Protein AF-A0A4S2TCK6-F1 (afdb_monomer_lite)

Radius of gyration: 17.75 Å; chains: 1; bounding box: 41×51×39 Å

Foldseek 3Di:
DDDVVVVVVLVPDQQFWDWDADPPPRAIWTWGQEDDPRTDTDIGHPDDDDPVVVVVCVVVVHFDWDWDQDPVRTIGIYGDDDPPPPPPPPPPDD

Structure (mmCIF, N/CA/C/O backbone):
data_AF-A0A4S2TCK6-F1
#
_entry.id   AF-A0A4S2TCK6-F1
#
loop_
_atom_site.group_PDB
_atom_site.id
_atom_site.type_symbol
_atom_site.label_atom_id
_atom_site.label_alt_id
_atom_site.label_comp_id
_atom_site.label_asym_id
_atom_site.label_entity_id
_atom_site.label_seq_id
_atom_site.pdbx_PDB_ins_code
_atom_site.Cartn_x
_atom_site.Cartn_y
_atom_site.Cartn_z
_atom_site.occupancy
_atom_site.B_iso_or_equiv
_atom_site.auth_seq_id
_atom_site.auth_comp_id
_atom_site.auth_asym_id
_atom_site.auth_atom_id
_atom_site.pdbx_PDB_model_num
ATOM 1 N N . MET A 1 1 ? 20.337 -5.440 -21.585 1.00 52.94 1 MET A N 1
ATOM 2 C CA . MET A 1 1 ? 19.966 -6.865 -21.444 1.00 52.94 1 MET A CA 1
ATOM 3 C C . MET A 1 1 ? 20.182 -7.269 -19.995 1.00 52.94 1 MET A C 1
ATOM 5 O O . MET A 1 1 ? 21.313 -7.214 -19.530 1.00 52.94 1 MET A O 1
ATOM 9 N N . THR A 1 2 ? 19.115 -7.575 -19.256 1.00 64.00 2 THR A N 1
ATOM 10 C CA . THR A 1 2 ? 19.204 -7.970 -17.839 1.00 64.00 2 THR A CA 1
ATOM 11 C C . THR A 1 2 ? 19.588 -9.445 -17.748 1.00 64.00 2 THR A C 1
ATOM 13 O O . THR A 1 2 ? 18.983 -10.275 -18.419 1.00 64.00 2 THR A O 1
ATOM 16 N N . ASN A 1 3 ? 20.596 -9.783 -16.941 1.00 81.50 3 ASN A N 1
ATOM 17 C CA . ASN A 1 3 ? 21.008 -11.171 -16.726 1.00 81.50 3 ASN A CA 1
ATOM 18 C C . ASN A 1 3 ? 19.847 -11.980 -16.095 1.00 81.50 3 ASN A C 1
ATOM 20 O O . ASN A 1 3 ? 19.313 -11.549 -15.066 1.00 81.50 3 ASN A O 1
ATOM 24 N N . PRO A 1 4 ? 19.468 -13.146 -16.653 1.00 76.81 4 PRO A N 1
ATOM 25 C CA . PRO A 1 4 ? 18.335 -13.938 -16.166 1.00 76.81 4 PRO A CA 1
ATOM 26 C C . PRO A 1 4 ? 18.495 -14.405 -14.710 1.00 76.81 4 PRO A C 1
ATOM 28 O O . PRO A 1 4 ? 17.515 -14.449 -13.969 1.00 76.81 4 PRO A O 1
ATOM 31 N N . GLY A 1 5 ? 19.724 -14.661 -14.247 1.00 76.88 5 GLY A N 1
ATOM 32 C CA . GLY A 1 5 ? 19.991 -15.000 -12.845 1.00 76.88 5 GLY A CA 1
ATOM 33 C C . GLY A 1 5 ? 19.757 -13.830 -11.884 1.00 76.88 5 GLY A C 1
ATOM 34 O O . GLY A 1 5 ? 19.320 -14.030 -10.752 1.00 76.88 5 GLY A O 1
ATOM 35 N N . ILE A 1 6 ? 19.986 -12.592 -12.336 1.00 74.06 6 ILE A N 1
ATOM 36 C CA . ILE A 1 6 ? 19.688 -11.385 -11.551 1.00 74.06 6 ILE A CA 1
ATOM 37 C C . ILE A 1 6 ? 18.174 -11.178 -11.472 1.00 74.06 6 ILE A C 1
ATOM 39 O O . ILE A 1 6 ? 17.653 -10.927 -10.388 1.00 74.06 6 ILE A O 1
ATOM 43 N N . ALA A 1 7 ? 17.458 -11.350 -12.584 1.00 69.94 7 ALA A N 1
ATOM 44 C CA . ALA A 1 7 ? 16.001 -11.242 -12.612 1.00 69.94 7 ALA A CA 1
ATOM 45 C C . ALA A 1 7 ? 15.322 -12.263 -11.680 1.00 69.94 7 ALA A C 1
ATOM 47 O O . ALA A 1 7 ? 14.419 -11.896 -10.932 1.00 69.94 7 ALA A O 1
ATOM 48 N N . ALA A 1 8 ? 15.804 -13.511 -11.646 1.00 71.38 8 ALA A N 1
ATOM 49 C CA . ALA A 1 8 ? 15.283 -14.542 -10.746 1.00 71.38 8 ALA A CA 1
ATOM 50 C C . ALA A 1 8 ? 15.500 -14.202 -9.261 1.00 71.38 8 ALA A C 1
ATOM 52 O O . ALA A 1 8 ? 14.595 -14.357 -8.445 1.00 71.38 8 ALA A O 1
ATOM 53 N N . ARG A 1 9 ? 16.682 -13.686 -8.899 1.00 71.25 9 ARG A N 1
ATOM 54 C CA . ARG A 1 9 ? 16.968 -13.270 -7.514 1.00 71.25 9 ARG A CA 1
ATOM 55 C C . ARG A 1 9 ? 16.165 -12.045 -7.093 1.00 71.25 9 ARG A C 1
ATOM 57 O O . ARG A 1 9 ? 15.759 -11.967 -5.940 1.00 71.25 9 ARG A O 1
ATOM 64 N N . ILE A 1 10 ? 15.924 -11.118 -8.019 1.00 69.25 10 ILE A N 1
ATOM 65 C CA . ILE A 1 10 ? 15.000 -9.998 -7.818 1.00 69.25 10 ILE A CA 1
ATOM 66 C C . ILE A 1 10 ? 13.591 -10.554 -7.576 1.00 69.25 10 ILE A C 1
ATOM 68 O O . ILE A 1 10 ? 12.981 -10.208 -6.578 1.00 69.25 10 ILE A O 1
ATOM 72 N N . ALA A 1 11 ? 13.083 -11.458 -8.414 1.00 67.19 11 ALA A N 1
ATOM 73 C CA . ALA A 1 11 ? 11.747 -12.032 -8.233 1.00 67.19 11 ALA A CA 1
ATOM 74 C C . ALA A 1 11 ? 11.583 -12.808 -6.909 1.00 67.19 11 ALA A C 1
ATOM 76 O O . ALA A 1 11 ? 10.505 -12.797 -6.325 1.00 6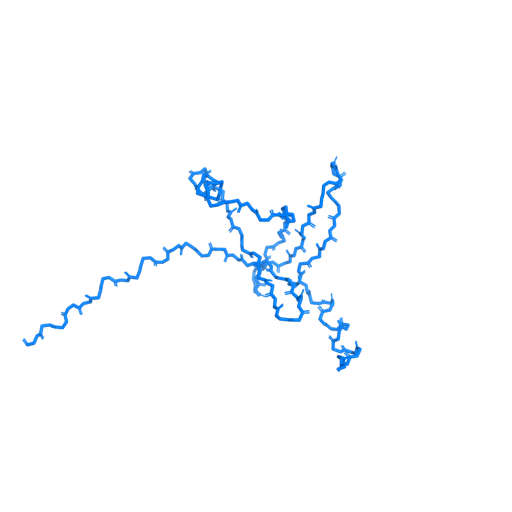7.19 11 ALA A O 1
ATOM 77 N N . ALA A 1 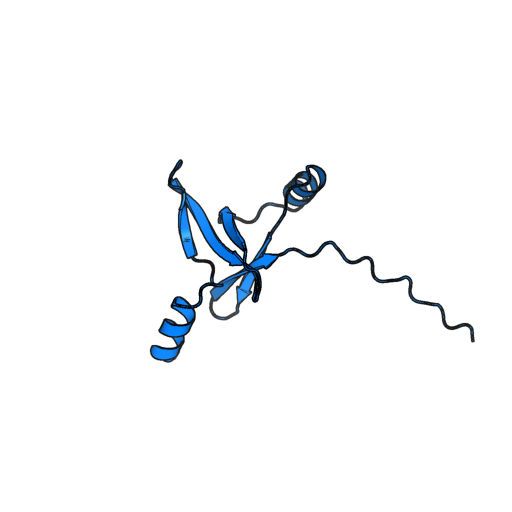12 ? 12.646 -13.450 -6.418 1.00 67.56 12 ALA A N 1
ATOM 78 C CA . ALA A 1 12 ? 12.640 -14.191 -5.156 1.00 67.56 12 ALA A CA 1
ATOM 79 C C . ALA A 1 12 ? 12.761 -13.305 -3.900 1.00 67.56 12 ALA A C 1
ATOM 81 O O . ALA A 1 12 ? 12.663 -13.814 -2.782 1.00 67.56 12 ALA A O 1
ATOM 82 N N . ALA A 1 13 ? 13.016 -12.002 -4.051 1.00 75.56 13 ALA A N 1
ATOM 83 C CA . ALA A 1 13 ? 13.183 -11.110 -2.914 1.00 75.56 13 ALA A CA 1
ATOM 84 C C . ALA A 1 13 ? 11.829 -10.842 -2.236 1.00 75.56 13 ALA A C 1
ATOM 86 O O . ALA A 1 13 ? 10.903 -10.308 -2.844 1.00 75.56 13 ALA A O 1
ATOM 87 N N . ALA A 1 14 ? 11.725 -11.219 -0.959 1.00 73.62 14 ALA A N 1
ATOM 88 C CA . ALA A 1 14 ? 10.481 -11.168 -0.190 1.00 73.62 14 ALA A CA 1
ATOM 89 C C . ALA A 1 14 ? 9.936 -9.741 0.039 1.00 73.62 14 ALA A C 1
ATOM 91 O O . ALA A 1 14 ? 8.763 -9.579 0.377 1.00 73.62 14 ALA A O 1
ATOM 92 N N . ASP A 1 15 ? 10.769 -8.714 -0.144 1.00 80.75 15 ASP A N 1
ATOM 93 C CA . ASP A 1 15 ? 10.412 -7.300 0.004 1.00 80.75 15 ASP A CA 1
ATOM 94 C C . ASP A 1 15 ? 9.803 -6.678 -1.264 1.00 80.75 15 ASP A C 1
ATOM 96 O O . ASP A 1 15 ? 9.379 -5.518 -1.250 1.00 80.75 15 ASP A O 1
ATOM 100 N N . HIS A 1 16 ? 9.759 -7.418 -2.373 1.00 87.38 16 HIS A N 1
ATOM 101 C CA . HIS A 1 16 ? 9.118 -6.944 -3.592 1.00 87.38 16 HIS A CA 1
ATOM 102 C C . HIS A 1 16 ? 7.604 -7.115 -3.525 1.00 87.38 16 HIS A C 1
ATOM 104 O O . HIS A 1 16 ? 7.085 -8.145 -3.098 1.00 87.38 16 HIS A O 1
ATOM 110 N N . ALA A 1 17 ? 6.896 -6.083 -3.977 1.00 90.12 17 ALA A N 1
ATOM 111 C CA . ALA A 1 17 ? 5.451 -6.112 -4.071 1.00 90.12 17 ALA A CA 1
ATOM 112 C C . ALA A 1 17 ? 5.017 -7.023 -5.218 1.00 90.12 17 ALA A C 1
ATOM 114 O O . ALA A 1 17 ? 5.446 -6.851 -6.361 1.00 90.12 17 ALA A O 1
ATOM 115 N N . VAL A 1 18 ? 4.146 -7.970 -4.892 1.00 90.81 18 VAL A N 1
ATOM 116 C CA . VAL A 1 18 ? 3.539 -8.901 -5.841 1.00 90.81 18 VAL A CA 1
ATOM 117 C C . VAL A 1 18 ? 2.080 -8.513 -6.030 1.00 90.81 18 VAL A C 1
ATOM 119 O O . VAL A 1 18 ? 1.358 -8.348 -5.046 1.00 90.81 18 VAL A O 1
ATOM 122 N N . GLU A 1 19 ? 1.658 -8.377 -7.285 1.00 92.12 19 GLU A N 1
ATOM 123 C CA . GLU A 1 19 ? 0.247 -8.214 -7.636 1.00 92.12 19 GLU A CA 1
ATOM 124 C C . GLU A 1 19 ? -0.503 -9.534 -7.443 1.00 92.12 19 GLU A C 1
ATOM 126 O O . GLU A 1 19 ? -0.036 -10.610 -7.834 1.00 92.12 19 GLU A O 1
ATOM 131 N N . ARG A 1 20 ? -1.669 -9.446 -6.811 1.00 92.75 20 ARG A N 1
ATOM 132 C CA . ARG A 1 20 ? -2.599 -10.551 -6.582 1.00 92.75 20 ARG A CA 1
ATOM 133 C C . ARG A 1 20 ? -4.024 -10.030 -6.706 1.00 92.75 20 ARG A C 1
ATOM 135 O O . ARG A 1 20 ? -4.257 -8.832 -6.579 1.00 92.75 20 ARG A O 1
ATOM 142 N N . ASP A 1 21 ? -4.970 -10.946 -6.840 1.00 95.38 21 ASP A N 1
ATOM 143 C CA . ASP A 1 21 ? -6.385 -10.628 -6.695 1.00 95.38 21 ASP A CA 1
ATOM 144 C C . ASP A 1 21 ? -6.814 -10.856 -5.245 1.00 95.38 21 ASP A C 1
ATOM 146 O O . ASP A 1 21 ? -6.447 -11.851 -4.609 1.00 95.38 21 ASP A O 1
ATOM 150 N N . CYS A 1 22 ? -7.597 -9.929 -4.701 1.00 91.06 22 CYS A N 1
ATOM 151 C CA . CYS A 1 22 ? -8.162 -10.055 -3.370 1.00 91.06 22 CYS A CA 1
ATOM 152 C C . CYS A 1 22 ? -9.060 -11.302 -3.311 1.00 91.06 22 CYS A C 1
ATOM 154 O O . CYS A 1 22 ? -10.031 -11.384 -4.067 1.00 91.06 22 CYS A O 1
ATOM 156 N N . PRO A 1 23 ? -8.841 -12.241 -2.371 1.00 90.75 23 PRO A N 1
ATOM 157 C CA . PRO A 1 23 ? -9.602 -13.491 -2.321 1.00 90.75 23 PRO A CA 1
ATOM 158 C C . PRO A 1 23 ? -11.089 -13.291 -1.990 1.00 90.75 23 PRO A C 1
ATOM 160 O O . PRO A 1 23 ? -11.883 -14.213 -2.145 1.00 90.75 23 PRO A O 1
ATOM 163 N N . ARG A 1 24 ? -11.477 -12.100 -1.509 1.00 92.44 24 ARG A N 1
ATOM 164 C CA . ARG A 1 24 ? -12.860 -11.776 -1.138 1.00 92.44 24 ARG A CA 1
ATOM 165 C C . ARG A 1 24 ? -13.662 -11.148 -2.276 1.00 92.44 24 ARG A C 1
ATOM 167 O O . ARG A 1 24 ? -14.845 -11.441 -2.400 1.00 92.44 24 ARG A O 1
ATOM 174 N N . CYS A 1 25 ? -13.059 -10.240 -3.041 1.00 93.62 25 CYS A N 1
ATOM 175 C CA . CYS A 1 25 ? -13.777 -9.422 -4.027 1.00 93.62 25 CYS A CA 1
ATOM 176 C C . CYS A 1 25 ? -13.144 -9.409 -5.423 1.00 93.62 25 CYS A C 1
ATOM 178 O O . CYS A 1 25 ? -13.712 -8.803 -6.323 1.00 93.62 25 CYS A O 1
ATOM 180 N N . GLY A 1 26 ? -11.981 -10.038 -5.611 1.00 93.38 26 GLY A N 1
ATOM 181 C CA . GLY A 1 26 ? -11.258 -10.051 -6.884 1.00 93.38 26 GLY A CA 1
ATOM 182 C C . GLY A 1 26 ? -10.573 -8.732 -7.253 1.00 93.38 26 GLY A C 1
ATOM 183 O O . GLY A 1 26 ? -9.996 -8.641 -8.328 1.00 93.38 26 GLY A O 1
ATOM 184 N N . ALA A 1 27 ? -10.621 -7.706 -6.397 1.00 92.44 27 ALA A N 1
ATOM 185 C CA . ALA A 1 27 ? -9.943 -6.439 -6.663 1.00 92.44 27 ALA A CA 1
ATOM 186 C C . ALA A 1 27 ? -8.409 -6.609 -6.656 1.00 92.44 27 ALA A C 1
ATOM 188 O O . ALA A 1 27 ? -7.902 -7.394 -5.847 1.00 92.44 27 ALA A O 1
ATOM 189 N N . PRO A 1 28 ? -7.666 -5.866 -7.495 1.00 94.00 28 PRO A N 1
ATOM 190 C CA . PRO A 1 28 ? -6.213 -5.954 -7.538 1.00 94.00 28 PRO A CA 1
ATOM 191 C C . PRO A 1 28 ? -5.589 -5.412 -6.247 1.00 94.00 28 PRO A C 1
ATOM 193 O O . PRO A 1 28 ? -5.885 -4.300 -5.803 1.00 94.00 28 PRO A O 1
ATOM 196 N N . ILE A 1 29 ? -4.687 -6.195 -5.663 1.00 93.62 29 ILE A N 1
ATOM 197 C CA . ILE A 1 29 ? -3.955 -5.876 -4.436 1.00 93.62 29 ILE A CA 1
ATOM 198 C C . ILE A 1 29 ? -2.452 -6.082 -4.626 1.00 93.62 29 ILE A C 1
ATOM 200 O O . ILE A 1 29 ? -1.999 -6.847 -5.478 1.00 93.62 29 ILE A O 1
ATOM 204 N N . LEU A 1 30 ? -1.672 -5.424 -3.776 1.00 93.00 30 LEU A N 1
ATOM 205 C CA . LEU A 1 30 ? -0.235 -5.611 -3.639 1.00 93.00 30 LEU A CA 1
ATOM 206 C C . LEU A 1 30 ? 0.079 -6.255 -2.291 1.00 93.00 30 LEU A C 1
ATOM 208 O O . LEU A 1 30 ? -0.355 -5.771 -1.244 1.00 93.00 30 LEU A O 1
ATOM 212 N N . THR A 1 31 ? 0.887 -7.314 -2.317 1.00 92.62 31 THR A N 1
ATOM 213 C CA . THR A 1 31 ? 1.392 -7.980 -1.108 1.00 92.62 31 THR A CA 1
ATOM 214 C C . THR A 1 31 ? 2.912 -7.926 -1.044 1.00 92.62 31 THR A C 1
ATOM 216 O O . THR A 1 31 ? 3.561 -8.205 -2.053 1.00 92.62 31 THR A O 1
ATOM 219 N N . ALA A 1 32 ? 3.487 -7.597 0.115 1.00 91.44 32 ALA A N 1
ATOM 220 C CA . ALA A 1 32 ? 4.939 -7.595 0.327 1.00 91.44 32 ALA A CA 1
ATOM 221 C C . ALA A 1 32 ? 5.306 -7.756 1.809 1.00 91.44 32 ALA A C 1
ATOM 223 O O . ALA A 1 32 ? 4.527 -7.382 2.688 1.00 91.44 32 ALA A O 1
ATOM 224 N N . TRP A 1 33 ? 6.529 -8.210 2.094 1.00 90.00 33 TRP A N 1
ATOM 225 C CA . TRP A 1 33 ? 7.139 -8.037 3.414 1.00 90.00 33 TRP A CA 1
ATOM 226 C C . TRP A 1 33 ? 7.803 -6.659 3.507 1.00 90.00 33 TRP A C 1
ATOM 228 O O . TRP A 1 33 ? 8.833 -6.406 2.887 1.00 90.00 33 TRP A O 1
ATOM 238 N N . ALA A 1 34 ? 7.219 -5.748 4.281 1.00 86.31 34 ALA A N 1
ATOM 239 C CA . ALA A 1 34 ? 7.717 -4.388 4.431 1.00 86.31 34 ALA A CA 1
ATOM 240 C C . ALA A 1 34 ? 8.647 -4.266 5.649 1.00 86.31 34 ALA A C 1
ATOM 242 O O . ALA A 1 34 ? 8.208 -4.375 6.793 1.00 86.31 34 ALA A O 1
ATOM 243 N N . GLY A 1 35 ? 9.934 -4.008 5.398 1.00 80.25 35 GLY A N 1
ATOM 244 C CA . GLY A 1 35 ? 10.982 -3.870 6.419 1.00 80.25 35 GLY A CA 1
ATOM 245 C C . GLY A 1 35 ? 12.138 -4.855 6.216 1.00 80.25 35 GLY A C 1
ATOM 246 O O . GLY A 1 35 ? 12.053 -5.755 5.389 1.00 80.25 35 GLY A O 1
ATOM 247 N N . ARG A 1 36 ? 13.249 -4.672 6.947 1.00 72.56 36 ARG A N 1
ATOM 248 C CA . ARG A 1 36 ? 14.446 -5.539 6.835 1.00 72.56 36 ARG A CA 1
ATOM 249 C C . ARG A 1 36 ? 14.595 -6.564 7.961 1.00 72.56 36 ARG A C 1
ATOM 251 O O . ARG A 1 36 ? 14.924 -7.707 7.680 1.00 72.56 36 ARG A O 1
ATOM 258 N N . THR A 1 37 ? 14.370 -6.161 9.213 1.00 70.44 37 THR A N 1
ATOM 259 C CA . THR A 1 37 ? 14.684 -6.992 10.400 1.00 70.44 37 THR A CA 1
ATOM 260 C C . THR A 1 37 ? 13.437 -7.394 11.200 1.00 70.44 37 THR A C 1
ATOM 262 O O . THR A 1 37 ? 13.454 -8.396 11.901 1.00 70.44 37 THR A O 1
ATOM 265 N N . ALA A 1 38 ? 12.333 -6.656 11.051 1.00 65.81 38 ALA A N 1
ATOM 266 C CA . ALA A 1 38 ? 11.023 -6.947 11.639 1.00 65.81 38 ALA A CA 1
ATOM 267 C C . ALA A 1 38 ? 9.941 -6.631 10.597 1.00 65.81 38 ALA A C 1
ATOM 269 O O . ALA A 1 38 ? 9.218 -5.642 10.700 1.00 65.81 38 ALA A O 1
ATOM 270 N N . ALA A 1 39 ? 9.944 -7.398 9.506 1.00 79.25 39 ALA A N 1
ATOM 271 C CA . ALA A 1 39 ? 9.099 -7.099 8.363 1.00 79.25 39 ALA A CA 1
ATOM 272 C C . ALA A 1 39 ? 7.624 -7.405 8.664 1.00 79.25 39 ALA A C 1
ATOM 274 O O . ALA A 1 39 ? 7.298 -8.470 9.185 1.00 79.25 39 ALA A O 1
ATOM 275 N N . LEU A 1 40 ? 6.736 -6.479 8.303 1.00 86.06 40 LEU A N 1
ATOM 276 C CA . LEU A 1 40 ? 5.291 -6.695 8.343 1.00 86.06 40 LEU A CA 1
ATOM 277 C C . LEU A 1 40 ? 4.830 -7.252 7.001 1.00 86.06 40 LEU A C 1
ATOM 279 O O . LEU A 1 40 ? 5.204 -6.723 5.956 1.00 86.06 40 LEU A O 1
ATOM 283 N N . HIS A 1 41 ? 3.994 -8.287 7.019 1.00 90.06 41 HIS A N 1
ATOM 284 C CA . HIS A 1 41 ? 3.309 -8.714 5.806 1.00 90.06 41 HIS A CA 1
ATOM 285 C C . HIS A 1 41 ? 2.174 -7.730 5.511 1.00 90.06 41 HIS A C 1
ATOM 287 O O . HIS A 1 41 ? 1.179 -7.677 6.235 1.00 90.06 41 HIS A O 1
ATOM 293 N N . VAL A 1 42 ? 2.350 -6.915 4.473 1.00 89.19 42 VAL A N 1
ATOM 294 C CA . VAL A 1 42 ? 1.411 -5.860 4.091 1.00 89.19 42 VAL A CA 1
ATOM 295 C C . VAL A 1 42 ? 0.575 -6.332 2.917 1.00 89.19 42 VAL A C 1
ATOM 297 O O . VAL A 1 42 ? 1.108 -6.859 1.946 1.00 89.19 42 VAL A O 1
ATOM 300 N N . THR A 1 43 ? -0.733 -6.107 3.008 1.00 91.19 43 THR A N 1
ATOM 301 C CA . THR A 1 43 ? -1.665 -6.148 1.879 1.00 91.19 43 THR A CA 1
ATOM 302 C C . THR A 1 43 ? -2.217 -4.743 1.692 1.00 91.19 43 THR A C 1
ATOM 304 O O . THR A 1 43 ? -2.716 -4.155 2.650 1.00 91.19 43 THR A O 1
ATOM 307 N N . ALA A 1 44 ? -2.085 -4.198 0.490 1.00 88.75 44 ALA A N 1
ATOM 308 C CA . ALA A 1 44 ? -2.546 -2.860 0.141 1.00 88.75 44 ALA A CA 1
ATOM 309 C C . ALA A 1 44 ? -3.309 -2.894 -1.183 1.00 88.75 44 ALA A C 1
ATOM 311 O O . ALA A 1 44 ? -3.056 -3.763 -2.018 1.00 88.75 44 ALA A O 1
ATOM 312 N N . ASP A 1 45 ? -4.211 -1.939 -1.383 1.00 87.62 45 ASP A N 1
ATOM 313 C CA . ASP A 1 45 ? -4.833 -1.728 -2.688 1.00 87.62 45 ASP A CA 1
ATOM 314 C C . ASP A 1 45 ? -3.756 -1.381 -3.730 1.00 87.62 45 ASP A C 1
ATOM 316 O O . ASP A 1 45 ? -2.747 -0.741 -3.412 1.00 87.62 45 ASP A O 1
ATOM 320 N N . ALA A 1 46 ? -3.935 -1.852 -4.968 1.00 85.38 46 ALA A N 1
ATOM 321 C CA . ALA A 1 46 ? -2.949 -1.630 -6.026 1.00 85.38 46 ALA A CA 1
ATOM 322 C C . ALA A 1 46 ? -2.867 -0.161 -6.463 1.00 85.38 46 ALA A C 1
ATOM 324 O O . ALA A 1 46 ? -1.785 0.314 -6.818 1.00 85.38 46 ALA A O 1
ATOM 325 N N . GLU A 1 47 ? -3.996 0.547 -6.409 1.00 87.81 47 GLU A N 1
ATOM 326 C CA . GLU A 1 47 ? -4.073 1.959 -6.759 1.00 87.81 47 GLU A CA 1
ATOM 327 C C . GLU A 1 47 ? -3.729 2.833 -5.542 1.00 87.81 47 GLU A C 1
ATOM 329 O O . GLU A 1 47 ? -4.337 2.675 -4.477 1.00 87.81 47 GLU A O 1
ATOM 334 N N . PRO A 1 48 ? -2.766 3.765 -5.661 1.00 88.12 48 PRO A N 1
ATOM 335 C CA . PRO A 1 48 ? -2.493 4.727 -4.606 1.00 88.12 48 PRO A CA 1
ATOM 336 C C . PRO A 1 48 ? -3.716 5.599 -4.303 1.00 88.12 48 PRO A C 1
ATOM 338 O O . PRO A 1 48 ? -4.345 6.150 -5.201 1.00 88.12 48 PRO A O 1
ATOM 341 N N . ILE A 1 49 ? -4.010 5.786 -3.018 1.00 89.12 49 ILE A N 1
ATOM 342 C CA . ILE A 1 49 ? -5.028 6.746 -2.580 1.00 89.12 49 ILE A CA 1
ATOM 343 C C . ILE A 1 49 ? -4.546 8.189 -2.775 1.00 89.12 49 ILE A C 1
ATOM 345 O O . ILE A 1 49 ? -3.344 8.472 -2.737 1.00 89.12 49 ILE A O 1
ATOM 349 N N . ASP A 1 50 ? -5.491 9.114 -2.946 1.00 91.00 50 ASP A N 1
ATOM 350 C CA . ASP A 1 50 ? -5.182 10.540 -3.007 1.00 91.00 50 ASP A CA 1
ATOM 351 C C . ASP A 1 50 ? -4.753 11.114 -1.642 1.00 91.00 50 ASP A C 1
ATOM 353 O O . ASP A 1 50 ? -4.875 10.485 -0.586 1.00 91.00 50 ASP A O 1
ATOM 357 N N . LEU A 1 51 ? -4.234 12.345 -1.665 1.00 88.75 51 LEU A N 1
ATOM 358 C CA . LEU A 1 51 ? -3.723 13.014 -0.468 1.00 88.75 51 LEU A CA 1
ATOM 359 C C . LEU A 1 51 ? -4.808 13.229 0.599 1.00 88.75 51 LEU A C 1
ATOM 361 O O . LEU A 1 51 ? -4.522 13.105 1.789 1.00 88.75 51 LEU A O 1
ATOM 365 N N . ALA A 1 52 ? -6.036 13.561 0.198 1.00 92.69 52 ALA A N 1
ATOM 366 C CA . ALA A 1 52 ? -7.124 13.820 1.137 1.00 92.69 52 ALA A CA 1
ATOM 367 C C . ALA A 1 52 ? -7.516 12.539 1.890 1.00 92.69 52 ALA A C 1
ATOM 369 O O . ALA A 1 52 ? -7.636 12.543 3.116 1.00 92.69 52 ALA A O 1
ATOM 370 N N . SER A 1 53 ? -7.623 11.431 1.161 1.00 92.06 53 SER A N 1
ATOM 371 C CA . SER A 1 53 ? -7.897 10.096 1.689 1.00 92.06 53 SER A CA 1
ATOM 372 C C . SER A 1 53 ? -6.761 9.607 2.585 1.00 92.06 53 S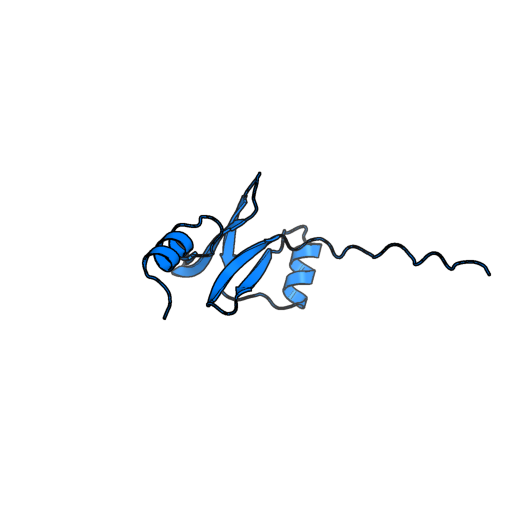ER A C 1
ATOM 374 O O . SER A 1 53 ? -7.010 9.022 3.638 1.00 92.06 53 SER A O 1
ATOM 376 N N . GLU A 1 54 ? -5.507 9.891 2.215 1.00 90.06 54 GLU A N 1
ATOM 377 C CA . GLU A 1 54 ? -4.345 9.585 3.054 1.00 90.06 54 GLU A CA 1
ATOM 378 C C . GLU A 1 54 ? -4.412 10.334 4.392 1.00 90.06 54 GLU A C 1
ATOM 380 O O . GLU A 1 54 ? -4.245 9.723 5.450 1.00 90.06 54 GLU A O 1
ATOM 385 N N . ILE A 1 55 ? -4.680 11.645 4.361 1.00 90.25 55 ILE A N 1
ATOM 386 C CA . ILE A 1 55 ? -4.811 12.469 5.571 1.00 90.25 55 ILE A CA 1
ATOM 387 C C . ILE A 1 55 ? -5.926 11.918 6.460 1.00 90.25 55 ILE A C 1
ATOM 389 O O . ILE A 1 55 ? -5.695 11.696 7.649 1.00 90.25 55 ILE A O 1
ATOM 393 N N . GLN A 1 56 ? -7.096 11.637 5.887 1.00 92.62 56 GLN A N 1
ATOM 394 C CA . GLN A 1 56 ? -8.232 11.095 6.627 1.00 92.62 56 GLN A CA 1
ATOM 395 C C . GLN A 1 56 ? -7.896 9.752 7.291 1.00 92.62 56 GLN A C 1
ATOM 397 O O . GLN A 1 56 ? -8.119 9.583 8.488 1.00 92.62 56 GLN A O 1
ATOM 402 N N . ALA A 1 57 ? -7.275 8.821 6.559 1.00 89.44 57 ALA A N 1
ATOM 403 C CA . ALA A 1 57 ? -6.862 7.530 7.107 1.00 89.44 57 ALA A CA 1
ATOM 404 C C . ALA A 1 57 ? -5.902 7.690 8.299 1.00 89.44 57 ALA A C 1
ATOM 406 O O . ALA A 1 57 ? -6.032 6.992 9.305 1.00 89.44 57 ALA A O 1
ATOM 407 N N . ARG A 1 58 ? -4.959 8.637 8.219 1.00 88.31 58 ARG A N 1
ATOM 408 C CA . ARG A 1 58 ? -4.030 8.920 9.322 1.00 88.31 58 ARG A CA 1
ATOM 409 C C . ARG A 1 58 ? -4.730 9.542 10.528 1.00 88.31 58 ARG A C 1
ATOM 411 O O . ARG A 1 58 ? -4.388 9.186 11.653 1.00 88.31 58 ARG A O 1
ATOM 418 N N . LEU A 1 59 ? -5.698 10.435 10.311 1.00 90.94 59 LEU A N 1
ATOM 419 C CA . LEU A 1 59 ? -6.510 11.017 11.387 1.00 90.94 59 LEU A CA 1
ATOM 420 C C . LEU A 1 59 ? -7.355 9.956 12.109 1.00 90.94 59 LEU A C 1
ATOM 422 O O . LEU A 1 59 ? -7.550 10.052 13.316 1.00 90.94 59 LEU A O 1
ATOM 426 N N . GLU A 1 60 ? -7.771 8.902 11.407 1.00 93.38 60 GLU A N 1
ATOM 427 C CA . GLU A 1 60 ? -8.437 7.724 11.983 1.00 93.38 60 GLU A CA 1
ATOM 428 C C . GLU A 1 60 ? -7.477 6.750 12.695 1.00 93.38 60 GLU A C 1
ATOM 430 O O . GLU A 1 60 ? -7.891 5.681 13.142 1.00 93.38 60 GLU A O 1
ATOM 435 N N . GLY A 1 61 ? -6.183 7.075 12.789 1.00 86.44 61 GLY A N 1
ATOM 436 C CA . GLY A 1 61 ? -5.176 6.210 13.406 1.00 86.44 61 GLY A CA 1
ATOM 437 C C . GLY A 1 61 ? -4.765 5.014 12.543 1.00 86.44 61 GLY A C 1
ATOM 438 O O . GLY A 1 61 ? -4.151 4.074 13.050 1.00 86.44 61 GLY A O 1
ATOM 439 N N . ARG A 1 62 ? -5.077 5.021 11.240 1.00 86.44 62 ARG A N 1
ATOM 440 C CA . ARG A 1 62 ? -4.652 3.965 10.315 1.00 86.44 62 ARG A CA 1
ATOM 441 C C . ARG A 1 62 ? -3.222 4.200 9.840 1.00 86.44 62 ARG A C 1
ATOM 443 O O . ARG A 1 62 ? -2.787 5.327 9.590 1.00 86.44 62 ARG A O 1
ATOM 450 N N . LEU A 1 63 ? -2.496 3.102 9.652 1.00 84.94 63 LEU A N 1
ATOM 451 C CA . LEU A 1 63 ? -1.188 3.124 9.007 1.00 84.94 63 LEU A CA 1
ATOM 452 C C . LEU A 1 63 ? -1.349 3.328 7.500 1.00 84.94 63 LEU A C 1
ATOM 454 O O . LEU A 1 63 ? -2.194 2.707 6.860 1.00 84.94 63 LEU A O 1
ATOM 458 N N . THR A 1 64 ? -0.496 4.177 6.938 1.00 88.69 64 THR A N 1
ATOM 459 C CA . THR A 1 64 ? -0.401 4.421 5.496 1.00 88.69 64 THR A CA 1
ATOM 460 C C . THR A 1 64 ? 0.968 3.976 5.000 1.00 88.69 64 THR A C 1
ATOM 462 O O . THR A 1 64 ? 1.980 4.113 5.692 1.00 88.69 64 THR A O 1
ATOM 465 N N . TRP A 1 65 ? 0.998 3.426 3.791 1.00 88.56 65 TRP A N 1
ATOM 466 C CA . TRP A 1 65 ? 2.200 2.889 3.161 1.00 88.56 65 TRP A CA 1
ATOM 467 C C . TRP A 1 65 ? 2.528 3.680 1.898 1.00 88.56 65 TRP A C 1
ATOM 469 O O . TRP A 1 65 ? 1.661 4.313 1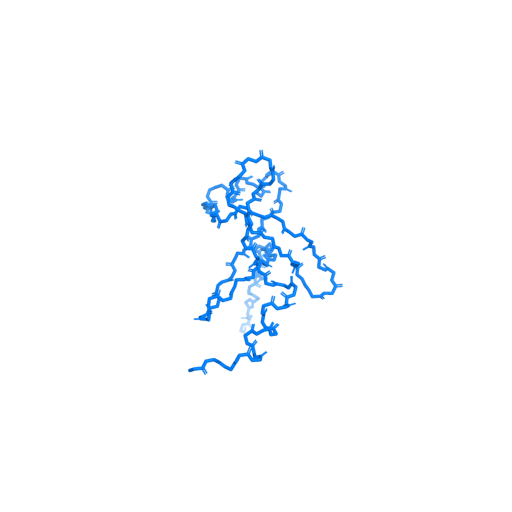.299 1.00 88.56 65 TRP A O 1
ATOM 479 N N . ARG A 1 66 ? 3.796 3.674 1.488 1.00 89.69 66 ARG A N 1
ATOM 480 C CA . ARG A 1 66 ? 4.229 4.242 0.208 1.00 89.69 66 ARG A CA 1
ATOM 481 C C . ARG A 1 66 ? 4.675 3.120 -0.720 1.00 89.69 66 ARG A C 1
ATOM 483 O O . ARG A 1 66 ? 5.435 2.246 -0.312 1.00 89.69 66 ARG A O 1
ATOM 490 N N . LEU A 1 67 ? 4.251 3.198 -1.977 1.00 90.06 67 LEU A N 1
ATOM 491 C CA . LEU A 1 67 ? 4.767 2.366 -3.054 1.00 90.06 67 LEU A CA 1
ATOM 492 C C . LEU A 1 67 ? 5.955 3.079 -3.711 1.00 90.06 67 LEU A C 1
ATOM 494 O O . LEU A 1 67 ? 5.812 4.182 -4.234 1.00 90.06 67 LEU A O 1
ATOM 498 N N . LEU A 1 68 ? 7.135 2.468 -3.661 1.0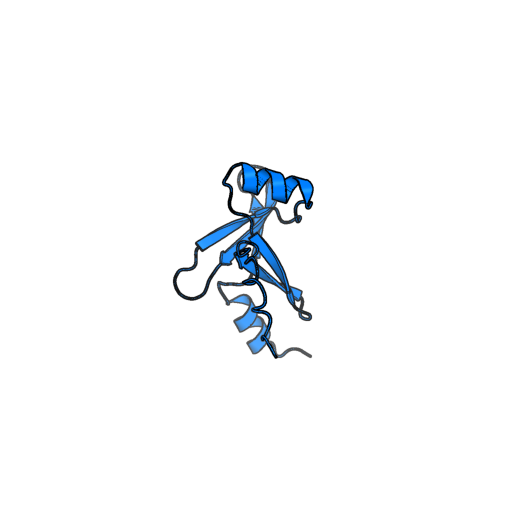0 89.44 68 LEU A N 1
ATOM 499 C CA . LEU A 1 68 ? 8.301 2.912 -4.421 1.00 89.44 68 LEU A CA 1
ATOM 500 C C . LEU A 1 68 ? 8.413 2.070 -5.683 1.00 89.44 68 LEU A C 1
ATOM 502 O O . LEU A 1 68 ? 8.415 0.843 -5.601 1.00 89.44 68 LEU A O 1
ATOM 506 N N . VAL A 1 69 ? 8.558 2.728 -6.830 1.00 90.06 69 VAL A N 1
ATOM 507 C CA . VAL A 1 69 ? 8.806 2.074 -8.116 1.00 90.06 69 VAL A CA 1
ATOM 508 C C . VAL A 1 69 ? 10.200 2.473 -8.580 1.00 90.06 69 VAL A C 1
ATOM 510 O O . VAL A 1 69 ? 10.496 3.657 -8.726 1.00 90.06 69 VAL A O 1
ATOM 513 N N . SER A 1 70 ? 11.089 1.495 -8.749 1.00 86.00 70 SER A N 1
ATOM 514 C CA . SER A 1 70 ? 12.429 1.752 -9.277 1.00 86.00 70 SER A CA 1
ATOM 515 C C . SER A 1 70 ? 12.393 1.983 -10.789 1.00 86.00 70 SER A C 1
ATOM 517 O O . SER A 1 70 ? 11.430 1.627 -11.467 1.00 86.00 70 SER A O 1
ATOM 519 N N . THR A 1 71 ? 13.489 2.497 -11.348 1.00 86.50 71 THR A N 1
ATOM 520 C CA . THR A 1 71 ? 13.666 2.632 -12.806 1.00 86.50 71 THR A CA 1
ATOM 521 C C . THR A 1 71 ? 13.608 1.296 -13.554 1.00 86.50 71 THR A C 1
ATOM 523 O O . THR A 1 71 ? 13.360 1.278 -14.753 1.00 86.50 71 THR A O 1
ATOM 526 N N . LEU A 1 72 ? 13.808 0.173 -12.854 1.00 84.25 72 LEU A N 1
ATOM 527 C CA . LEU A 1 72 ? 13.694 -1.185 -13.393 1.00 84.25 72 LEU A CA 1
ATOM 528 C C . LEU A 1 72 ? 12.282 -1.777 -13.226 1.00 84.25 72 LEU A C 1
ATOM 530 O O . LEU A 1 72 ? 12.092 -2.966 -13.460 1.00 84.25 72 LEU A O 1
ATOM 534 N N . GLY A 1 73 ? 11.310 -0.985 -12.764 1.00 84.44 73 GLY A N 1
ATOM 535 C CA . GLY A 1 73 ? 9.936 -1.431 -12.523 1.00 84.44 73 GLY A CA 1
ATOM 536 C C . GLY A 1 73 ? 9.748 -2.255 -11.247 1.00 84.44 73 GLY A C 1
ATOM 537 O O . GLY A 1 73 ? 8.651 -2.745 -10.993 1.00 84.44 73 GLY A O 1
ATOM 538 N N . VAL A 1 74 ? 10.785 -2.398 -10.414 1.00 85.75 74 VAL A N 1
ATOM 539 C CA . VAL A 1 74 ? 10.677 -3.111 -9.133 1.00 85.75 74 VAL A CA 1
ATOM 540 C C . VAL A 1 74 ? 9.862 -2.272 -8.162 1.00 85.75 74 VAL A C 1
ATOM 542 O O . VAL A 1 74 ? 10.216 -1.123 -7.887 1.00 85.75 74 VAL A O 1
ATOM 545 N N . ARG A 1 75 ? 8.803 -2.869 -7.618 1.00 90.19 75 ARG A N 1
ATOM 546 C CA . ARG A 1 75 ? 7.893 -2.233 -6.669 1.00 90.19 75 ARG A CA 1
ATOM 547 C C . ARG A 1 75 ? 8.205 -2.672 -5.244 1.00 90.19 75 ARG A C 1
ATOM 549 O O . ARG A 1 75 ? 8.377 -3.862 -4.994 1.00 90.19 75 ARG A O 1
ATOM 556 N N . ARG A 1 76 ? 8.261 -1.726 -4.307 1.00 89.50 76 ARG A N 1
ATOM 557 C CA . ARG A 1 76 ? 8.449 -1.988 -2.871 1.00 89.50 76 ARG A CA 1
ATOM 558 C C . ARG A 1 76 ? 7.440 -1.215 -2.042 1.00 89.50 76 ARG A C 1
ATOM 560 O O . ARG A 1 76 ? 7.246 -0.022 -2.272 1.00 89.50 76 ARG A O 1
ATOM 567 N N . ILE A 1 77 ? 6.855 -1.883 -1.054 1.00 90.06 77 ILE A N 1
ATOM 568 C CA . ILE A 1 77 ? 6.000 -1.251 -0.050 1.00 90.06 77 ILE A CA 1
ATOM 569 C C . ILE A 1 77 ? 6.887 -0.832 1.120 1.00 90.06 77 ILE A C 1
ATOM 571 O O . ILE A 1 77 ? 7.556 -1.664 1.732 1.00 90.06 77 ILE A O 1
ATOM 575 N N . VAL A 1 78 ? 6.911 0.463 1.422 1.00 88.19 78 VAL A N 1
ATOM 576 C CA . VAL A 1 78 ? 7.697 1.012 2.530 1.00 88.19 78 VAL A CA 1
ATOM 577 C C . VAL A 1 78 ? 6.812 1.762 3.504 1.00 88.19 78 VAL A C 1
ATOM 579 O O . VAL A 1 78 ? 5.818 2.388 3.118 1.00 88.19 78 VAL A O 1
ATOM 582 N N . TRP A 1 79 ? 7.184 1.692 4.781 1.00 85.00 79 TRP A N 1
ATOM 583 C CA . TRP A 1 79 ? 6.517 2.450 5.827 1.00 85.00 79 TRP A CA 1
ATOM 584 C C . TRP A 1 79 ? 6.588 3.936 5.485 1.00 85.00 79 TRP A C 1
ATOM 586 O O . TRP A 1 79 ? 7.654 4.460 5.147 1.00 85.00 79 TRP A O 1
ATOM 596 N N . ARG A 1 80 ? 5.456 4.633 5.581 1.00 80.50 80 ARG A N 1
ATOM 597 C CA . ARG A 1 80 ? 5.449 6.084 5.451 1.00 80.50 80 ARG A CA 1
ATOM 598 C C . ARG A 1 80 ? 5.762 6.698 6.806 1.00 80.50 80 ARG A C 1
ATOM 600 O O . ARG A 1 80 ? 4.882 6.788 7.667 1.00 80.50 80 ARG A O 1
ATOM 607 N N . GLU A 1 81 ? 7.031 7.065 6.998 1.00 71.31 81 GLU A N 1
ATOM 608 C CA . GLU A 1 81 ? 7.472 7.716 8.232 1.00 71.31 81 GLU A CA 1
ATOM 609 C C . GLU A 1 81 ? 6.537 8.893 8.544 1.00 71.31 81 GLU A C 1
ATOM 611 O O . GLU A 1 81 ? 6.056 9.559 7.615 1.00 71.31 81 GLU A O 1
ATOM 616 N N . PRO A 1 82 ? 6.213 9.142 9.827 1.00 61.75 82 PRO A N 1
ATOM 617 C CA . PRO A 1 82 ? 5.601 10.410 10.186 1.00 61.75 82 PRO A CA 1
ATOM 618 C C . PRO A 1 82 ? 6.476 11.520 9.607 1.00 61.75 82 PRO A C 1
ATOM 620 O O . PRO A 1 82 ? 7.699 11.410 9.672 1.00 61.75 82 PRO A O 1
ATOM 623 N N . LEU A 1 83 ? 5.861 12.559 9.032 1.00 56.41 83 LEU A N 1
ATOM 624 C CA . LEU A 1 83 ? 6.567 13.789 8.683 1.00 56.41 83 LEU A CA 1
ATOM 625 C C . LEU A 1 83 ? 7.394 14.195 9.904 1.00 56.41 83 LEU A C 1
ATOM 627 O O . LEU A 1 83 ? 6.844 14.636 10.913 1.00 56.41 83 LEU A O 1
ATOM 631 N N . SER A 1 84 ? 8.702 13.969 9.844 1.00 53.75 84 SER A N 1
ATOM 632 C CA . SER A 1 84 ? 9.602 14.446 10.869 1.00 53.75 84 SER A CA 1
ATOM 633 C C . SER A 1 84 ? 9.575 15.958 10.739 1.00 53.75 84 SER A C 1
ATOM 635 O O . SER A 1 84 ? 9.979 16.513 9.719 1.00 53.75 84 SER A O 1
ATOM 637 N N . VAL A 1 85 ? 9.018 16.639 11.740 1.00 54.78 85 VAL A N 1
ATOM 638 C CA . VAL A 1 85 ? 9.209 18.081 11.859 1.00 54.78 85 VAL A CA 1
ATOM 639 C C . VAL A 1 85 ? 10.721 18.260 12.000 1.00 54.78 85 VAL A C 1
ATOM 641 O O . VAL A 1 85 ? 11.281 17.757 12.980 1.00 54.78 85 VAL A O 1
ATOM 644 N N . PRO A 1 86 ? 11.419 18.878 11.026 1.00 54.53 86 PRO A N 1
ATOM 645 C CA . PRO A 1 86 ? 12.834 19.141 11.207 1.00 54.53 86 PRO A CA 1
ATOM 646 C 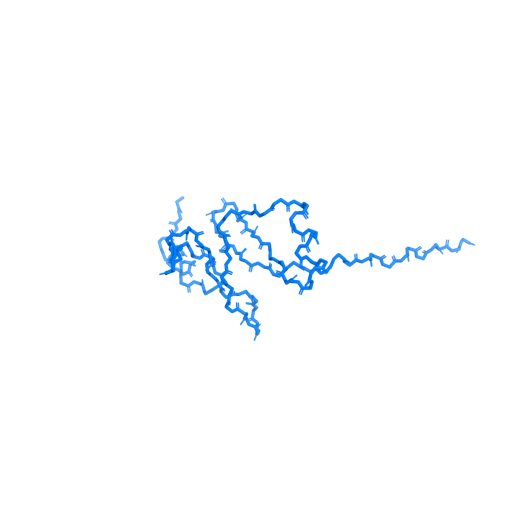C . PRO A 1 86 ? 12.972 20.008 12.464 1.00 54.53 86 PRO A C 1
ATOM 648 O O . PRO A 1 86 ? 12.168 20.931 12.642 1.00 54.53 86 PRO A O 1
ATOM 651 N N . PRO A 1 87 ? 13.937 19.726 13.356 1.00 54.78 87 PRO A N 1
ATOM 652 C CA . PRO A 1 87 ? 14.137 20.562 14.529 1.00 54.78 87 PRO A CA 1
ATOM 653 C C . PRO A 1 87 ? 14.315 22.019 14.075 1.00 54.78 87 PRO A C 1
ATOM 655 O O . PRO A 1 87 ? 14.917 22.250 13.015 1.00 54.78 87 PRO A O 1
ATOM 658 N N . PRO A 1 88 ? 13.784 23.006 14.825 1.00 62.22 88 PRO A N 1
ATOM 659 C CA . PRO A 1 88 ? 13.962 24.407 14.477 1.00 62.22 88 PRO A CA 1
ATOM 660 C C . PRO A 1 88 ? 15.455 24.661 14.284 1.00 62.22 88 PRO A C 1
ATOM 662 O O . PRO A 1 88 ? 16.273 24.273 15.121 1.00 62.22 88 PRO A O 1
ATOM 665 N N . ARG A 1 89 ? 15.825 25.256 13.144 1.00 64.81 89 ARG A N 1
ATOM 666 C CA . ARG A 1 89 ? 17.220 25.613 12.885 1.00 64.81 89 ARG A CA 1
ATOM 667 C C . ARG A 1 89 ? 17.647 26.549 14.007 1.00 64.81 89 ARG A C 1
ATOM 669 O O . ARG A 1 89 ? 17.128 27.657 14.095 1.00 64.81 89 ARG A O 1
ATOM 676 N N . ALA A 1 90 ? 18.556 26.094 14.864 1.00 65.69 90 ALA A N 1
ATOM 677 C CA . ALA A 1 90 ? 19.165 26.959 15.856 1.00 65.69 90 ALA A CA 1
ATOM 678 C C . ALA A 1 90 ? 19.853 28.100 15.101 1.00 65.69 90 ALA A C 1
ATOM 680 O O . ALA A 1 90 ? 20.823 27.880 14.369 1.00 65.69 90 ALA A O 1
ATOM 681 N N . SER A 1 91 ? 19.307 29.306 15.230 1.00 63.03 91 SER A N 1
ATOM 682 C CA . SER A 1 91 ? 19.948 30.531 14.781 1.00 63.03 91 SER A CA 1
ATOM 683 C C . SER A 1 91 ? 21.303 30.597 15.477 1.00 63.03 91 SER A C 1
ATOM 685 O O . SER A 1 91 ? 21.360 30.702 16.701 1.00 63.03 91 SER A O 1
ATOM 687 N N . ARG A 1 92 ? 22.405 30.482 14.727 1.00 51.28 92 ARG A N 1
ATOM 688 C CA . ARG A 1 92 ? 23.715 30.845 15.271 1.00 51.28 92 ARG A CA 1
ATOM 689 C C . ARG A 1 92 ? 23.642 32.334 15.593 1.00 51.28 92 ARG A C 1
ATOM 691 O O . ARG A 1 92 ? 23.498 33.139 14.679 1.00 51.28 92 ARG A O 1
ATOM 698 N N . ALA A 1 93 ? 23.664 32.667 16.880 1.00 58.66 93 ALA A N 1
ATOM 699 C CA . ALA A 1 93 ? 23.962 34.018 17.319 1.00 58.66 93 ALA A CA 1
ATOM 700 C C . ALA A 1 93 ? 25.394 34.329 16.865 1.00 58.66 93 ALA A C 1
ATOM 702 O O . ALA A 1 93 ? 26.310 33.554 17.159 1.00 58.66 93 ALA A O 1
ATOM 703 N N . SER A 1 94 ? 25.523 35.379 16.055 1.00 60.41 94 SER A N 1
ATOM 704 C CA . SER A 1 94 ? 26.797 35.989 15.672 1.00 60.41 94 SER A CA 1
ATOM 705 C C . SER A 1 94 ? 27.473 36.654 16.862 1.00 60.41 94 SER A C 1
ATOM 707 O O . SER A 1 94 ? 26.736 37.141 17.749 1.00 60.41 94 SER A O 1
#

pLDDT: mean 81.33, std 12.29, range [51.28, 95.38]

Sequence (94 aa):
MTNPGIAARIAAAADHAVERDCPRCGAPILTAWAGRTAALHVTADAEPIDLASEIQARLEGRLTWRLLVSTLGVRRIVWREPLSVPPPRASRAS

Secondary structure (DSSP, 8-state):
---HHHHHHHHT-TTB-EEEE-TTT--EEEEEEESSSS-EEEEEESSPPPHHHHHHHHHTT---EEEEE-TT--EEEEE------PPP------